Protein AF-A0A3M0J0X5-F1 (afdb_monomer_lite)

Foldseek 3Di:
DPQDPVVVVVCVVVQAQEEEEQDQDDHPPPVVCPSHHYHYNHDDAPDDGDPVSVVVVVVSCVVCVVVVGDYDYDDDNPPPPPDD

Radius of gyration: 13.39 Å; chains: 1; bounding box: 28×38×27 Å

Structure (mmCIF, N/CA/C/O backbone):
data_AF-A0A3M0J0X5-F1
#
_entry.id   AF-A0A3M0J0X5-F1
#
loop_
_atom_site.group_PDB
_atom_site.id
_atom_site.type_symbol
_atom_site.label_atom_id
_atom_site.label_alt_id
_atom_site.label_comp_id
_atom_site.label_asym_id
_atom_site.label_entity_id
_atom_site.label_seq_id
_atom_site.pdbx_PDB_ins_code
_atom_site.Cartn_x
_atom_site.Cartn_y
_atom_site.Cartn_z
_atom_site.occupancy
_atom_site.B_iso_or_equiv
_atom_site.auth_seq_id
_atom_site.auth_comp_id
_atom_site.auth_asym_id
_atom_site.auth_atom_id
_atom_site.pdbx_PDB_model_num
ATOM 1 N N . MET A 1 1 ? 2.290 -10.606 -4.309 1.00 54.06 1 MET A N 1
ATOM 2 C CA . MET A 1 1 ? 0.902 -10.187 -4.624 1.00 54.06 1 MET A CA 1
ATOM 3 C C . MET A 1 1 ? -0.057 -11.153 -3.934 1.00 54.06 1 MET A C 1
ATOM 5 O O . MET A 1 1 ? 0.181 -12.349 -4.076 1.00 54.06 1 MET A O 1
ATOM 9 N N . PRO A 1 2 ? -1.087 -10.702 -3.194 1.00 56.16 2 PRO A N 1
ATOM 10 C CA . PRO A 1 2 ? -2.092 -11.611 -2.644 1.00 56.16 2 PRO A CA 1
ATOM 11 C C . PRO A 1 2 ? -2.848 -12.266 -3.806 1.00 56.16 2 PRO A C 1
ATOM 13 O O . PRO A 1 2 ? -3.490 -11.581 -4.596 1.00 56.16 2 PRO A O 1
ATOM 16 N N . ARG A 1 3 ? -2.688 -13.582 -3.969 1.00 59.66 3 ARG A N 1
ATOM 17 C CA . ARG A 1 3 ? -3.311 -14.354 -5.062 1.00 59.66 3 ARG A CA 1
ATOM 18 C C . ARG A 1 3 ? -4.448 -15.261 -4.597 1.00 59.66 3 ARG A C 1
ATOM 20 O O . ARG A 1 3 ? -5.191 -15.774 -5.424 1.00 59.66 3 ARG A O 1
ATOM 27 N N . GLU A 1 4 ? -4.614 -15.393 -3.285 1.00 61.59 4 GLU A N 1
ATOM 28 C CA . GLU A 1 4 ? -5.556 -16.313 -2.650 1.00 61.59 4 GLU A CA 1
ATOM 29 C C . GLU A 1 4 ? -6.453 -15.565 -1.657 1.00 61.59 4 GLU A C 1
ATOM 31 O O . GLU A 1 4 ? -5.980 -14.625 -1.009 1.00 61.59 4 GLU A O 1
ATOM 36 N N . PRO A 1 5 ? -7.712 -16.002 -1.462 1.00 62.34 5 PRO A N 1
ATOM 37 C CA . PRO A 1 5 ? -8.635 -15.410 -0.489 1.00 62.34 5 PRO A CA 1
ATOM 38 C C . PRO A 1 5 ? -8.078 -15.382 0.941 1.00 62.34 5 PRO A C 1
ATOM 40 O O . PRO A 1 5 ? -8.375 -14.463 1.705 1.00 62.34 5 PRO A O 1
ATOM 43 N N . GLY A 1 6 ? -7.236 -16.360 1.298 1.00 67.12 6 GLY A N 1
ATOM 44 C CA . GLY A 1 6 ? -6.567 -16.427 2.600 1.00 67.12 6 GLY A CA 1
ATOM 45 C C . GLY A 1 6 ? -5.668 -15.220 2.878 1.00 67.12 6 GLY A C 1
ATOM 46 O O . GLY A 1 6 ? -5.654 -14.714 3.997 1.00 67.12 6 GLY A O 1
ATOM 47 N N . HIS A 1 7 ? -5.007 -14.675 1.853 1.00 71.19 7 HIS A N 1
ATOM 48 C CA . HIS A 1 7 ? -4.171 -13.483 2.002 1.00 71.19 7 HIS A CA 1
ATOM 49 C C . HIS A 1 7 ? -4.996 -12.232 2.328 1.00 71.19 7 HIS A C 1
ATOM 51 O O . HIS A 1 7 ? -4.579 -11.411 3.141 1.00 71.19 7 HIS A O 1
ATOM 57 N N . TYR A 1 8 ? -6.189 -12.099 1.742 1.00 67.75 8 TYR A N 1
ATOM 58 C CA . TYR A 1 8 ? -7.103 -10.998 2.053 1.00 67.75 8 TYR A CA 1
ATOM 59 C C . TYR A 1 8 ? 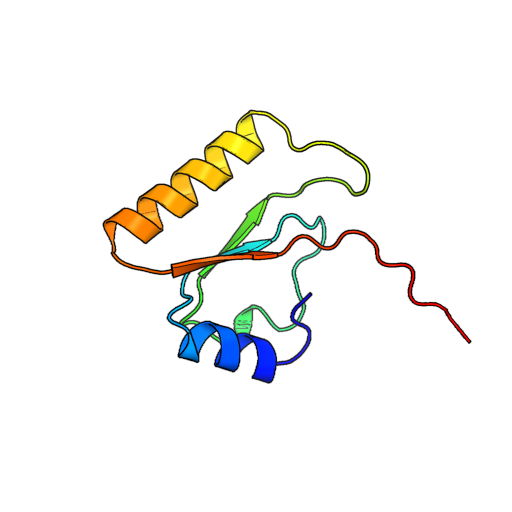-7.701 -11.132 3.458 1.00 67.75 8 TYR A C 1
ATOM 61 O O . TYR A 1 8 ? -7.809 -10.138 4.173 1.00 67.75 8 TYR A O 1
ATOM 69 N N . ARG A 1 9 ? -8.025 -12.357 3.894 1.00 70.88 9 ARG A N 1
ATOM 70 C CA . ARG A 1 9 ? -8.478 -12.613 5.273 1.00 70.88 9 ARG A CA 1
ATOM 71 C C . ARG A 1 9 ? -7.405 -12.273 6.302 1.00 70.88 9 ARG A C 1
ATOM 73 O O . ARG A 1 9 ? -7.713 -11.587 7.266 1.00 70.88 9 ARG A O 1
ATOM 80 N N . TYR A 1 10 ? -6.156 -12.651 6.048 1.00 74.06 10 TYR A N 1
ATOM 81 C CA . TYR A 1 10 ? -5.026 -12.300 6.907 1.00 74.06 10 TYR A CA 1
ATOM 82 C C . TYR A 1 10 ? -4.819 -10.785 7.033 1.00 74.06 10 TYR A C 1
ATOM 84 O O . TYR A 1 10 ? -4.621 -10.259 8.127 1.00 74.06 10 TYR A O 1
ATOM 92 N N . LEU A 1 11 ? -4.893 -10.062 5.909 1.00 71.81 11 LEU A N 1
ATOM 93 C CA . LEU A 1 11 ? -4.823 -8.600 5.905 1.00 71.81 11 LEU A CA 1
ATOM 94 C C . LEU A 1 11 ? -5.959 -8.004 6.748 1.00 71.81 11 LEU A C 1
ATOM 96 O O . LEU A 1 11 ? -5.704 -7.168 7.615 1.00 71.81 11 LEU A O 1
ATOM 100 N N . ARG A 1 1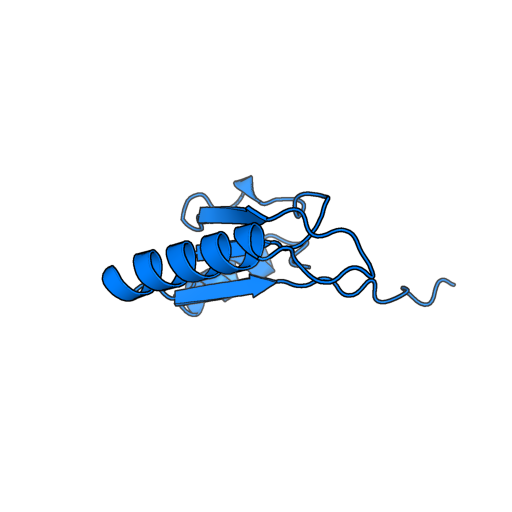2 ? -7.190 -8.497 6.573 1.00 72.06 12 ARG A N 1
ATOM 101 C CA . ARG A 1 12 ? -8.341 -8.082 7.385 1.00 72.06 12 ARG A CA 1
ATOM 102 C C . ARG A 1 12 ? -8.125 -8.353 8.876 1.00 72.06 12 ARG A C 1
ATOM 104 O O . ARG A 1 12 ? -8.432 -7.487 9.688 1.00 72.06 12 ARG A O 1
ATOM 111 N N . GLU A 1 13 ? -7.642 -9.536 9.248 1.00 76.50 13 GLU A N 1
ATOM 112 C CA . GLU A 1 13 ? -7.387 -9.907 10.650 1.00 76.50 13 GLU A CA 1
ATOM 113 C C . GLU A 1 13 ? -6.358 -8.987 11.314 1.00 76.50 13 GLU A C 1
ATOM 115 O O . GLU A 1 13 ? -6.427 -8.741 12.514 1.00 76.50 13 GLU A O 1
ATOM 120 N N . ARG A 1 14 ? -5.458 -8.401 10.521 1.00 73.75 14 ARG A N 1
ATOM 121 C CA . ARG A 1 14 ? -4.509 -7.370 10.960 1.00 73.75 14 ARG A CA 1
ATOM 122 C C . ARG A 1 14 ? -5.072 -5.946 10.944 1.00 73.75 14 ARG A C 1
ATOM 124 O O . ARG A 1 14 ? -4.325 -4.999 11.162 1.00 73.75 14 ARG A O 1
ATOM 131 N N . GLY A 1 15 ? -6.366 -5.785 10.677 1.00 72.81 15 GLY A N 1
ATOM 132 C CA . GLY A 1 15 ? -7.040 -4.488 10.622 1.00 72.81 15 GLY A CA 1
ATOM 133 C C . GLY A 1 15 ? -6.863 -3.739 9.302 1.00 72.81 15 GLY A C 1
ATOM 134 O O . GLY A 1 15 ? -7.279 -2.585 9.204 1.00 72.81 15 GLY A O 1
ATOM 135 N N . VAL A 1 16 ? -6.276 -4.369 8.277 1.00 78.12 16 VAL A N 1
ATOM 136 C CA . VAL A 1 16 ? -6.123 -3.743 6.961 1.00 78.12 16 VAL A CA 1
ATOM 137 C C . VAL A 1 16 ? -7.479 -3.662 6.282 1.00 78.12 16 VAL A C 1
ATOM 139 O O . VAL A 1 16 ? -8.129 -4.680 6.028 1.00 78.12 16 VAL A O 1
ATOM 142 N N . ARG A 1 17 ? -7.877 -2.437 5.950 1.00 79.75 17 ARG A N 1
ATOM 143 C CA . ARG A 1 17 ? -9.096 -2.152 5.184 1.00 79.75 17 ARG A CA 1
ATOM 144 C C . ARG A 1 17 ? -8.814 -1.467 3.861 1.00 79.75 17 ARG A C 1
ATOM 146 O O . ARG A 1 17 ? -9.601 -1.612 2.936 1.00 79.75 17 ARG A O 1
ATOM 153 N N . HIS A 1 18 ? -7.663 -0.818 3.730 1.00 80.56 18 HIS A N 1
ATOM 154 C CA . HIS A 1 18 ? -7.237 -0.182 2.491 1.00 80.56 18 HIS A CA 1
ATOM 155 C C . HIS A 1 18 ? -6.048 -0.944 1.907 1.00 80.56 18 HIS A C 1
ATOM 157 O O . HIS A 1 18 ? -5.006 -1.081 2.548 1.00 80.56 18 HIS A O 1
ATOM 163 N N . LEU A 1 19 ? -6.194 -1.452 0.685 1.00 79.88 19 LEU A N 1
ATOM 164 C CA . LEU A 1 19 ? -5.119 -2.121 -0.042 1.00 79.88 19 LEU A CA 1
ATOM 165 C C . LEU A 1 19 ? -4.738 -1.270 -1.247 1.00 79.88 19 LEU A C 1
ATOM 167 O O . LEU A 1 19 ? -5.558 -1.079 -2.142 1.00 79.88 19 LEU A O 1
ATOM 171 N N . VAL A 1 20 ? -3.500 -0.783 -1.297 1.00 81.25 20 VAL A N 1
ATOM 172 C CA . VAL A 1 20 ? -3.003 -0.025 -2.448 1.00 81.25 20 VAL A CA 1
ATOM 173 C C . VAL A 1 20 ? -2.136 -0.924 -3.320 1.00 81.25 20 VAL A C 1
ATOM 175 O O . VAL A 1 20 ? -1.119 -1.449 -2.872 1.00 81.25 20 VAL A O 1
ATOM 178 N N . SER A 1 21 ? -2.547 -1.112 -4.572 1.00 79.94 21 SER A N 1
ATOM 179 C CA . SER A 1 21 ? -1.816 -1.885 -5.576 1.00 79.94 21 SER A CA 1
ATOM 180 C C . SER A 1 21 ? -1.106 -0.928 -6.518 1.00 79.94 21 SER A C 1
ATOM 182 O O . SER A 1 21 ? -1.777 -0.163 -7.213 1.00 79.94 21 SER A O 1
ATOM 184 N N . LEU A 1 22 ? 0.226 -1.003 -6.565 1.00 74.50 22 LEU A N 1
ATOM 185 C CA . LEU A 1 22 ? 1.042 -0.190 -7.478 1.00 74.50 22 LEU A CA 1
ATOM 186 C C . LEU A 1 22 ? 1.210 -0.821 -8.874 1.00 74.50 22 LEU A C 1
ATOM 188 O O . LEU A 1 22 ? 1.976 -0.344 -9.697 1.00 74.50 22 LEU A O 1
ATOM 192 N N . THR A 1 23 ? 0.516 -1.922 -9.140 1.00 67.06 23 THR A N 1
ATOM 193 C CA . THR A 1 23 ? 0.716 -2.768 -10.319 1.00 67.06 23 THR A CA 1
ATOM 194 C C . THR A 1 23 ? -0.179 -2.363 -11.486 1.00 67.06 23 THR A C 1
ATOM 196 O O . THR A 1 23 ? -1.346 -1.999 -11.297 1.00 67.06 23 THR A O 1
ATOM 199 N N . GLU A 1 24 ? 0.308 -2.521 -12.719 1.00 65.81 24 GLU A N 1
ATOM 200 C CA . GLU A 1 24 ? -0.504 -2.288 -13.925 1.00 65.81 24 GLU A CA 1
ATOM 201 C C . GLU A 1 24 ? -1.755 -3.185 -13.954 1.00 65.81 24 GLU A C 1
ATOM 203 O O . GLU A 1 24 ? -2.875 -2.745 -14.251 1.00 65.81 24 GLU A O 1
ATOM 208 N N . ARG A 1 25 ? -1.593 -4.453 -13.560 1.00 65.56 25 ARG A N 1
ATOM 209 C CA . ARG A 1 25 ? -2.687 -5.432 -13.484 1.00 65.56 25 ARG A CA 1
ATOM 210 C C . ARG A 1 25 ? -3.306 -5.468 -12.093 1.00 65.56 25 ARG A C 1
ATOM 212 O O . ARG A 1 25 ? -2.607 -5.353 -11.091 1.00 65.56 25 ARG A O 1
ATOM 219 N N . ALA A 1 26 ? -4.626 -5.644 -12.027 1.00 61.84 26 ALA A N 1
ATOM 220 C CA . ALA A 1 26 ? -5.311 -5.846 -10.752 1.00 61.84 26 ALA A CA 1
ATOM 221 C C . ALA A 1 26 ? -4.873 -7.176 -10.125 1.00 61.84 26 ALA A C 1
ATOM 223 O O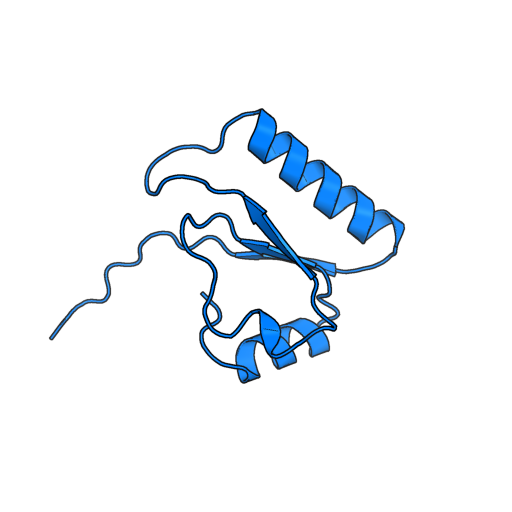 . ALA A 1 26 ? -4.720 -8.156 -10.862 1.00 61.84 26 ALA A O 1
ATOM 224 N N . PRO A 1 27 ? -4.736 -7.257 -8.792 1.00 65.56 27 PRO A N 1
ATOM 225 C CA . PRO A 1 27 ? -4.577 -8.543 -8.146 1.00 65.56 27 PRO A CA 1
ATOM 226 C C . PRO A 1 27 ? -5.819 -9.421 -8.403 1.00 65.56 27 PRO A C 1
ATOM 228 O O . PRO A 1 27 ? -6.959 -8.928 -8.366 1.00 65.56 27 PRO A O 1
ATOM 231 N N . PRO A 1 28 ? -5.622 -10.716 -8.706 1.00 60.81 28 PRO A N 1
ATOM 232 C CA . PRO A 1 28 ? -6.724 -11.654 -8.869 1.00 60.81 28 PRO A CA 1
ATOM 233 C C . PRO A 1 28 ? -7.478 -11.803 -7.539 1.00 60.81 28 PRO A C 1
ATOM 235 O O . PRO A 1 28 ? -6.879 -11.712 -6.473 1.00 60.81 28 PRO A O 1
ATOM 238 N N . HIS A 1 29 ? -8.793 -12.027 -7.598 1.00 58.19 29 HIS A N 1
ATOM 239 C CA . HIS A 1 29 ? -9.674 -12.164 -6.422 1.00 58.19 29 HIS A CA 1
ATOM 240 C C . HIS A 1 29 ? -9.884 -10.898 -5.567 1.00 58.19 29 HIS A C 1
ATOM 242 O O . HIS A 1 29 ? -10.441 -10.994 -4.475 1.00 58.19 29 HIS A O 1
ATOM 248 N N . HIS A 1 30 ? -9.552 -9.703 -6.071 1.00 57.69 30 HIS A N 1
ATOM 249 C CA . HIS A 1 30 ? -9.797 -8.432 -5.369 1.00 57.69 30 HIS A CA 1
ATOM 250 C C . HIS A 1 30 ? -11.264 -8.169 -4.976 1.00 57.69 30 HIS A C 1
ATOM 252 O O . HIS A 1 30 ? -11.514 -7.366 -4.087 1.00 57.69 30 HIS A O 1
ATOM 258 N N . GLY A 1 31 ? -12.231 -8.841 -5.610 1.00 60.12 31 GLY A N 1
ATOM 259 C CA . GLY A 1 31 ? -13.656 -8.757 -5.266 1.00 60.12 31 GLY A CA 1
ATOM 260 C C . GLY A 1 31 ? -14.126 -9.765 -4.210 1.00 60.12 31 GLY A C 1
ATOM 261 O O . GLY A 1 31 ? -15.281 -9.726 -3.804 1.00 60.12 31 GLY A O 1
ATOM 262 N N . CYS A 1 32 ? -13.263 -10.678 -3.755 1.00 63.44 32 CYS A N 1
ATOM 263 C CA . CYS A 1 32 ? -13.646 -11.731 -2.808 1.00 63.44 32 CYS A CA 1
ATOM 264 C C . CYS A 1 32 ? -13.863 -11.195 -1.377 1.00 63.44 32 CYS A C 1
ATOM 266 O O . CYS A 1 32 ? -14.479 -11.859 -0.547 1.00 63.44 32 CYS A O 1
ATOM 268 N N . CYS A 1 33 ? -13.366 -9.994 -1.071 1.00 63.50 33 CYS A N 1
ATOM 269 C CA . CYS A 1 33 ? -13.479 -9.365 0.243 1.00 63.50 33 CYS A CA 1
ATOM 270 C C . CYS A 1 33 ? -13.951 -7.909 0.095 1.00 63.50 33 CYS A C 1
ATOM 272 O O . CYS A 1 33 ? -13.112 -7.013 0.048 1.00 63.50 33 CYS A O 1
ATOM 274 N N . PRO A 1 34 ? -15.273 -7.641 0.077 1.00 69.06 34 PRO A N 1
ATOM 275 C CA . PRO A 1 34 ? -15.811 -6.278 -0.046 1.00 69.06 34 PRO A CA 1
ATOM 276 C C . PRO A 1 34 ? -15.447 -5.373 1.142 1.00 69.06 34 PRO A C 1
ATOM 278 O O . PRO A 1 34 ? -15.602 -4.162 1.075 1.00 69.06 34 PRO A O 1
ATOM 281 N N . GLN A 1 35 ? -14.951 -5.961 2.234 1.00 73.56 35 GLN A N 1
ATOM 282 C CA . GLN A 1 35 ? -14.487 -5.245 3.424 1.00 73.56 35 GLN A CA 1
ATOM 283 C C . GLN A 1 35 ? -13.084 -4.636 3.262 1.00 73.56 35 GLN A C 1
ATOM 285 O O . GLN A 1 35 ? -12.631 -3.957 4.182 1.00 73.56 35 GLN A O 1
ATOM 290 N N . ILE A 1 36 ? -12.391 -4.918 2.150 1.00 75.69 36 ILE A N 1
ATOM 291 C CA . ILE A 1 36 ? -11.099 -4.323 1.805 1.00 75.69 36 ILE A CA 1
ATOM 292 C C . ILE A 1 36 ? -11.275 -3.493 0.536 1.00 75.69 36 ILE A C 1
ATOM 294 O O . ILE A 1 36 ? -11.592 -4.017 -0.532 1.00 75.69 36 ILE A O 1
ATOM 298 N N . GLN A 1 37 ? -11.027 -2.195 0.646 1.00 80.25 37 GLN A N 1
ATOM 299 C CA . GLN A 1 37 ? -11.071 -1.271 -0.471 1.00 80.25 37 GLN A CA 1
ATOM 300 C C . GLN A 1 37 ? -9.743 -1.316 -1.234 1.00 80.25 37 GLN A C 1
ATOM 302 O O .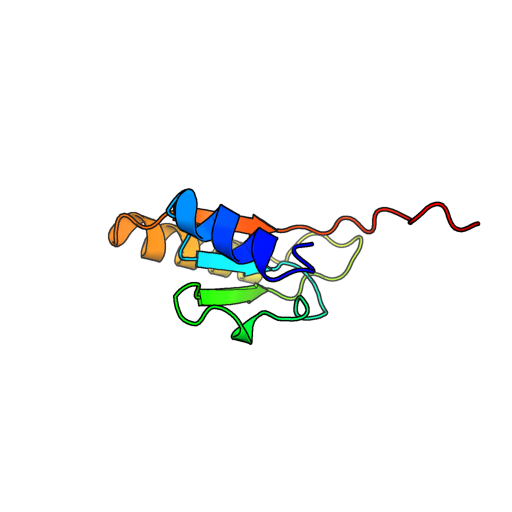 GLN A 1 37 ? -8.686 -0.957 -0.710 1.00 80.25 37 GLN A O 1
ATOM 307 N N . LEU A 1 38 ? -9.797 -1.775 -2.486 1.00 78.81 38 LEU A N 1
ATOM 308 C CA . LEU A 1 38 ? -8.639 -1.810 -3.373 1.00 78.81 38 LEU A CA 1
ATOM 309 C C . LEU A 1 38 ? -8.474 -0.467 -4.097 1.00 78.81 38 LEU A C 1
ATOM 311 O O . LEU A 1 38 ? -9.297 -0.101 -4.935 1.00 78.81 38 LEU A O 1
ATOM 315 N N . HIS A 1 39 ? -7.352 0.202 -3.857 1.00 81.94 39 HIS A N 1
ATOM 316 C CA . HIS A 1 39 ? -6.919 1.393 -4.580 1.00 81.94 39 HIS A CA 1
ATOM 317 C C . HIS A 1 39 ? -5.845 1.012 -5.596 1.00 81.94 39 HIS A C 1
ATOM 319 O O . HIS A 1 39 ? -4.850 0.374 -5.253 1.00 81.94 39 HIS A O 1
ATOM 325 N N . ARG A 1 40 ? -6.039 1.367 -6.867 1.00 78.06 40 ARG A N 1
ATOM 326 C CA . ARG A 1 40 ? -5.114 1.000 -7.950 1.00 78.06 40 ARG A CA 1
ATOM 327 C C . ARG A 1 40 ? -4.355 2.225 -8.431 1.00 78.06 40 ARG A C 1
ATOM 329 O O . ARG A 1 40 ? -4.952 3.116 -9.027 1.00 78.06 40 ARG A O 1
ATOM 336 N N . LEU A 1 41 ? -3.043 2.218 -8.240 1.00 80.75 41 LEU A N 1
ATOM 337 C CA . LEU A 1 41 ? -2.123 3.206 -8.791 1.00 80.75 41 LEU A CA 1
ATOM 338 C C . LEU A 1 41 ? -1.260 2.479 -9.818 1.00 80.75 41 LEU A C 1
ATOM 340 O O . LEU A 1 41 ? -0.491 1.597 -9.470 1.00 80.75 41 LEU A O 1
ATOM 344 N N . ARG A 1 42 ? -1.440 2.768 -11.105 1.00 77.81 42 ARG A N 1
ATOM 345 C CA . ARG A 1 42 ? -0.743 2.028 -12.168 1.00 77.81 42 ARG A CA 1
ATOM 346 C C . ARG A 1 42 ? 0.681 2.549 -12.322 1.00 77.81 42 ARG A C 1
ATOM 348 O O . ARG A 1 42 ? 0.899 3.471 -13.100 1.00 77.81 42 ARG A O 1
ATOM 355 N N . VAL A 1 43 ? 1.628 1.979 -11.591 1.00 77.12 43 VAL A N 1
ATOM 356 C CA . VAL A 1 43 ? 3.054 2.248 -11.794 1.00 77.12 43 VAL A CA 1
ATOM 357 C C . VAL A 1 43 ? 3.577 1.200 -12.771 1.00 77.12 43 VAL A C 1
ATOM 359 O O . VAL A 1 43 ? 3.300 0.012 -12.600 1.00 77.12 43 VAL A O 1
ATOM 362 N N . ALA A 1 44 ? 4.269 1.632 -13.826 1.00 74.00 44 ALA A N 1
ATOM 363 C CA . ALA A 1 44 ? 4.872 0.692 -14.761 1.00 74.00 44 ALA A CA 1
ATOM 364 C C . ALA A 1 44 ? 6.053 -0.012 -14.083 1.00 74.00 44 ALA A C 1
ATOM 366 O O . ALA A 1 44 ? 6.814 0.608 -13.329 1.00 74.00 44 ALA A O 1
ATOM 367 N N . ASP A 1 45 ? 6.208 -1.309 -14.344 1.00 71.06 45 ASP A N 1
ATOM 368 C CA . ASP A 1 45 ? 7.328 -2.068 -13.797 1.00 71.06 45 ASP A CA 1
ATOM 369 C C . ASP A 1 45 ? 8.656 -1.417 -14.214 1.00 71.06 45 ASP A C 1
ATOM 371 O O . ASP A 1 45 ? 8.815 -0.949 -15.341 1.00 71.06 45 ASP A O 1
ATOM 375 N N . PHE A 1 46 ? 9.610 -1.371 -13.281 1.00 71.06 46 PHE A N 1
ATOM 376 C CA . PHE A 1 46 ? 10.923 -0.733 -13.461 1.00 71.06 46 PHE A CA 1
ATOM 377 C C . PHE A 1 46 ? 10.898 0.789 -13.679 1.00 71.06 46 PHE A C 1
ATOM 379 O O . PHE A 1 46 ? 11.907 1.364 -14.086 1.00 71.06 46 PHE A O 1
ATOM 386 N N . THR A 1 47 ? 9.791 1.463 -13.356 1.00 72.69 47 THR A N 1
ATOM 387 C CA . THR A 1 47 ? 9.714 2.931 -13.374 1.00 72.69 47 THR A CA 1
ATOM 388 C C . THR A 1 47 ? 9.406 3.497 -11.988 1.00 72.69 47 THR A C 1
ATOM 390 O O . THR A 1 47 ? 8.688 2.865 -11.207 1.00 72.69 47 THR A O 1
ATOM 393 N N . PRO A 1 48 ? 9.950 4.677 -11.640 1.00 75.94 48 PRO A N 1
ATOM 394 C CA . PRO A 1 48 ? 9.528 5.371 -10.435 1.00 75.94 48 PRO A CA 1
ATOM 395 C C . PRO A 1 48 ? 8.075 5.853 -10.592 1.00 75.94 48 PRO A C 1
ATOM 397 O O . PRO A 1 48 ? 7.671 6.239 -11.692 1.00 75.94 48 PRO A O 1
ATOM 400 N N . PRO A 1 49 ? 7.284 5.872 -9.506 1.00 79.06 49 PRO A N 1
ATOM 401 C CA . PRO A 1 49 ? 5.949 6.450 -9.540 1.00 79.06 49 PRO A CA 1
ATOM 402 C C . PRO A 1 49 ? 6.013 7.947 -9.859 1.00 79.06 49 PRO A C 1
ATOM 404 O O . PRO A 1 49 ? 6.928 8.654 -9.429 1.00 79.06 49 PRO A O 1
ATOM 407 N N . SER A 1 50 ? 5.018 8.445 -10.589 1.00 84.44 50 SER A N 1
ATOM 408 C CA . SER A 1 50 ? 4.899 9.873 -10.869 1.00 84.44 50 SER A CA 1
ATOM 409 C C . SER A 1 50 ? 4.526 10.658 -9.599 1.00 84.44 50 SER A C 1
ATOM 411 O O . SER A 1 50 ? 3.908 10.104 -8.682 1.00 84.44 50 SER A O 1
ATOM 413 N N . PRO A 1 51 ? 4.831 11.967 -9.528 1.00 85.75 51 PRO A N 1
ATOM 414 C CA . PRO A 1 51 ? 4.437 12.803 -8.392 1.00 85.75 51 PRO A CA 1
ATOM 415 C C . PRO A 1 51 ? 2.931 12.752 -8.090 1.00 85.75 51 PRO A C 1
ATOM 417 O O . PRO A 1 51 ? 2.530 12.757 -6.929 1.00 85.75 51 PRO A O 1
ATOM 420 N N . GLU A 1 52 ? 2.093 12.638 -9.121 1.00 84.31 52 GLU A N 1
ATOM 421 C CA . GLU A 1 52 ? 0.636 12.499 -8.987 1.00 84.31 52 GLU A C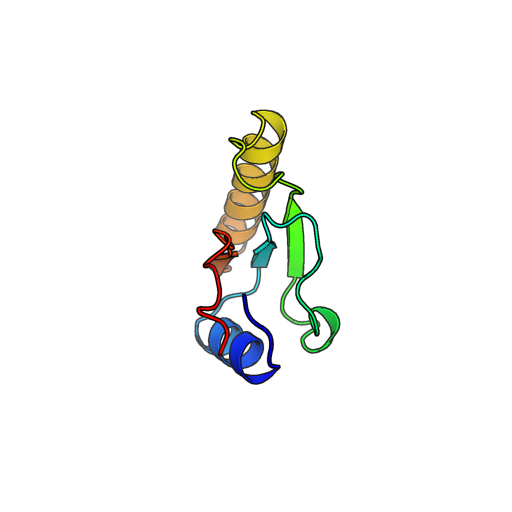A 1
ATOM 422 C C . GLU A 1 52 ? 0.230 11.168 -8.336 1.00 84.31 52 GLU A C 1
ATOM 424 O O . GLU A 1 52 ? -0.702 11.114 -7.527 1.00 84.31 52 GLU A O 1
ATOM 429 N N . GLN A 1 53 ? 0.943 10.084 -8.649 1.00 82.19 53 GLN A N 1
ATOM 430 C CA . GLN A 1 53 ? 0.718 8.771 -8.041 1.00 82.19 53 GLN A CA 1
ATOM 431 C C . GLN A 1 53 ? 1.134 8.764 -6.574 1.00 82.19 53 GLN A C 1
ATOM 433 O O . GLN A 1 53 ? 0.419 8.207 -5.741 1.00 82.19 53 GLN A O 1
ATOM 438 N N . ILE A 1 54 ? 2.247 9.425 -6.251 1.00 85.00 54 ILE A N 1
ATOM 439 C CA . ILE A 1 54 ? 2.708 9.598 -4.870 1.00 85.00 54 ILE A CA 1
ATOM 440 C C . ILE A 1 54 ? 1.676 10.403 -4.074 1.00 85.00 54 ILE A C 1
ATOM 442 O O . ILE A 1 54 ? 1.255 9.961 -3.008 1.00 85.00 54 ILE A O 1
ATOM 446 N N . GLN A 1 55 ? 1.198 11.532 -4.608 1.00 87.56 55 GLN A N 1
ATOM 447 C CA . GLN A 1 55 ? 0.143 12.321 -3.960 1.00 87.56 55 GLN A CA 1
ATOM 448 C C . GLN A 1 55 ? -1.145 11.514 -3.770 1.00 87.56 55 GLN A C 1
ATOM 450 O O . GLN A 1 55 ? -1.760 11.563 -2.707 1.00 87.56 55 GLN A O 1
ATOM 455 N N . SER A 1 56 ? -1.532 10.719 -4.769 1.00 86.00 56 SER A N 1
ATOM 456 C CA . SER A 1 56 ? -2.702 9.844 -4.665 1.00 86.00 56 SER A CA 1
ATOM 457 C C . SER A 1 56 ? -2.537 8.799 -3.559 1.00 86.00 56 SER A C 1
ATOM 459 O O . SER A 1 56 ? -3.474 8.583 -2.793 1.00 86.00 56 SER A O 1
ATOM 461 N N . PHE A 1 57 ? -1.355 8.183 -3.440 1.00 85.25 57 PHE A N 1
ATOM 462 C CA . PHE A 1 57 ? -1.033 7.253 -2.356 1.00 85.25 57 PHE A CA 1
ATOM 463 C C . PHE A 1 57 ? -1.123 7.929 -0.985 1.00 85.25 57 PHE A C 1
ATOM 465 O O . PHE A 1 57 ? -1.796 7.407 -0.098 1.00 85.25 57 PHE A O 1
ATOM 472 N N . LEU A 1 58 ? -0.498 9.101 -0.830 1.00 86.31 58 LEU A N 1
ATOM 473 C CA . LEU A 1 58 ? -0.522 9.866 0.418 1.00 86.31 58 LEU A CA 1
ATOM 474 C C . LEU A 1 58 ? -1.954 10.202 0.837 1.00 86.31 58 LEU A C 1
ATOM 476 O O . LEU A 1 58 ? -2.322 9.937 1.975 1.00 86.31 58 LEU A O 1
ATOM 480 N N . ARG A 1 59 ? -2.794 10.656 -0.100 1.00 86.88 59 ARG A N 1
ATOM 481 C CA . ARG A 1 59 ? -4.208 10.956 0.167 1.00 86.88 59 ARG A CA 1
ATOM 482 C C . ARG A 1 59 ? -4.987 9.736 0.663 1.00 86.88 59 ARG A C 1
ATOM 484 O O . ARG A 1 59 ? -5.807 9.865 1.564 1.00 86.88 59 ARG A O 1
ATOM 491 N N . ILE A 1 60 ? -4.736 8.554 0.094 1.00 84.56 60 ILE A N 1
ATOM 492 C CA . ILE A 1 60 ? -5.389 7.308 0.531 1.00 84.56 60 ILE A CA 1
ATOM 493 C C . ILE A 1 60 ? -4.956 6.942 1.952 1.00 84.56 60 ILE A C 1
ATOM 495 O O . ILE A 1 60 ? -5.793 6.562 2.768 1.00 84.56 60 ILE A O 1
ATOM 499 N N . VAL A 1 61 ? -3.658 7.056 2.248 1.00 83.12 61 VAL A N 1
ATOM 500 C CA . VAL A 1 61 ? -3.115 6.772 3.582 1.00 83.12 61 VAL A CA 1
ATOM 501 C C . VAL A 1 61 ? -3.656 7.763 4.608 1.00 83.12 61 VAL A C 1
ATOM 503 O O . VAL A 1 61 ? -4.047 7.351 5.695 1.00 83.12 61 VAL A O 1
ATOM 506 N N . GLU A 1 62 ? -3.721 9.049 4.270 1.00 85.44 62 GLU A N 1
ATOM 507 C CA . GLU A 1 62 ? -4.306 10.080 5.128 1.00 85.44 62 GLU A CA 1
ATOM 508 C C . GLU A 1 62 ? -5.796 9.837 5.379 1.00 85.44 62 GLU A C 1
ATOM 510 O O . GLU A 1 62 ? -6.235 9.918 6.524 1.00 85.44 62 GLU A O 1
ATOM 515 N N . GLU A 1 63 ? -6.569 9.477 4.349 1.00 84.00 63 GLU A N 1
ATOM 516 C CA . GLU A 1 63 ? -7.993 9.160 4.502 1.00 84.00 63 GLU A CA 1
ATOM 517 C C . GLU A 1 63 ? -8.206 7.936 5.404 1.00 84.00 63 GLU A C 1
ATOM 519 O O . GLU A 1 63 ? -9.069 7.961 6.283 1.00 84.00 63 GLU A O 1
ATOM 524 N N . ALA A 1 64 ? -7.401 6.886 5.229 1.00 79.62 64 ALA A N 1
ATOM 525 C CA . ALA A 1 64 ? -7.459 5.695 6.067 1.00 79.62 64 ALA A CA 1
ATOM 526 C C . ALA A 1 64 ? -7.039 5.999 7.515 1.00 79.62 64 ALA A C 1
ATOM 528 O O . ALA A 1 64 ? -7.752 5.639 8.451 1.00 79.62 64 ALA A O 1
ATOM 529 N N . ASN A 1 65 ? -5.944 6.740 7.711 1.00 79.06 65 ASN A N 1
ATOM 530 C CA . ASN A 1 65 ? -5.486 7.161 9.036 1.00 79.06 65 ASN A CA 1
ATOM 531 C C . ASN A 1 65 ? -6.522 8.044 9.743 1.00 79.06 65 ASN A C 1
ATOM 533 O O . ASN A 1 65 ? -6.767 7.853 10.933 1.00 79.06 65 ASN A O 1
ATOM 537 N N . GLY A 1 66 ? -7.179 8.959 9.022 1.00 80.31 66 GLY A N 1
ATOM 538 C CA . GLY A 1 66 ? -8.256 9.797 9.557 1.00 80.31 66 GLY A CA 1
ATOM 539 C C . GLY A 1 66 ? -9.483 9.001 10.017 1.00 80.31 66 GLY A C 1
ATOM 540 O O . GLY A 1 66 ? -10.227 9.462 10.879 1.00 80.31 66 GLY A O 1
ATOM 541 N N . ARG A 1 67 ? -9.671 7.787 9.487 1.00 79.62 67 ARG A N 1
ATOM 542 C CA . ARG A 1 67 ? -10.718 6.836 9.899 1.00 79.62 67 ARG A CA 1
ATOM 543 C C . ARG A 1 67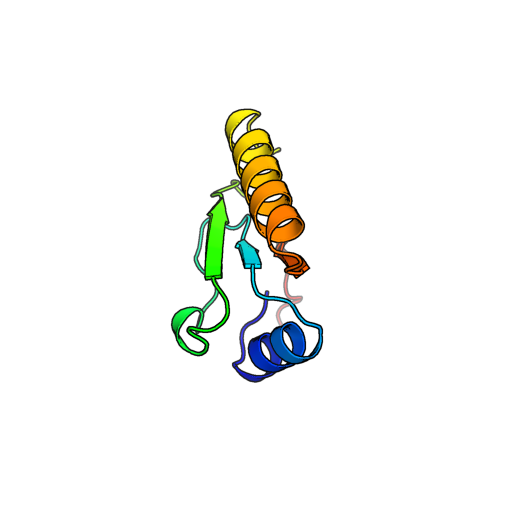 ? -10.238 5.808 10.931 1.00 79.62 67 ARG A C 1
ATOM 545 O O . ARG A 1 67 ? -11.043 5.010 11.403 1.00 79.62 67 ARG A O 1
ATOM 552 N N . GLY A 1 68 ? -8.953 5.820 11.296 1.00 75.75 68 GLY A N 1
ATOM 553 C CA . GLY A 1 68 ? -8.341 4.807 12.163 1.00 75.75 68 GLY A CA 1
ATOM 554 C C . GLY A 1 68 ? -8.174 3.438 11.490 1.00 75.75 68 GLY A C 1
ATOM 555 O O . GLY A 1 68 ? -8.117 2.414 12.171 1.00 75.75 68 GLY A O 1
ATOM 556 N N . GLU A 1 69 ? -8.128 3.398 10.159 1.00 79.19 69 GLU A N 1
ATOM 557 C CA . GLU A 1 69 ? -8.032 2.180 9.359 1.00 79.19 69 GLU A CA 1
ATOM 558 C C . GLU A 1 69 ? -6.595 1.928 8.880 1.00 79.19 69 GLU A C 1
ATOM 560 O O . GLU A 1 69 ? -5.879 2.848 8.484 1.00 79.19 69 GLU A O 1
ATOM 565 N N . VAL A 1 70 ? -6.158 0.662 8.872 1.00 73.19 70 VAL A N 1
ATOM 566 C CA . VAL A 1 70 ? -4.799 0.312 8.434 1.00 73.19 70 VAL A CA 1
ATOM 567 C C . VAL A 1 70 ? -4.745 0.208 6.907 1.00 73.19 70 VAL A C 1
ATOM 569 O O . VAL A 1 70 ? -5.559 -0.483 6.280 1.00 73.19 70 VAL A O 1
ATOM 572 N N . THR A 1 71 ? -3.740 0.859 6.311 1.00 69.44 71 THR A N 1
ATOM 573 C CA . THR A 1 71 ? -3.429 0.769 4.877 1.00 69.44 71 THR A CA 1
ATOM 574 C C . THR A 1 71 ? -2.243 -0.157 4.635 1.00 69.44 71 THR A C 1
ATOM 576 O O . THR A 1 71 ? -1.199 -0.010 5.266 1.00 69.44 71 THR A O 1
ATOM 579 N N . ALA A 1 72 ? -2.372 -1.084 3.687 1.00 71.00 72 ALA A N 1
ATOM 580 C CA . ALA A 1 72 ? -1.265 -1.904 3.204 1.00 71.00 72 ALA A CA 1
ATOM 581 C C . ALA A 1 72 ? -0.929 -1.547 1.751 1.00 71.00 72 ALA A C 1
ATOM 583 O O . ALA A 1 72 ? -1.795 -1.579 0.876 1.00 71.00 72 ALA A O 1
ATOM 584 N N . GLY A 1 73 ? 0.341 -1.242 1.482 1.00 63.00 73 GLY A N 1
ATOM 585 C CA . GLY A 1 73 ? 0.867 -1.113 0.124 1.00 63.00 73 GLY A CA 1
ATOM 586 C C . GLY A 1 73 ? 1.409 -2.453 -0.368 1.00 63.00 73 GLY A C 1
ATOM 587 O O . GLY A 1 73 ? 2.234 -3.071 0.302 1.00 63.00 73 GLY A O 1
ATOM 588 N N . VAL A 1 74 ? 0.966 -2.910 -1.539 1.00 62.38 74 VAL A N 1
ATOM 589 C CA . VAL A 1 74 ? 1.557 -4.065 -2.225 1.00 62.38 74 VAL A CA 1
ATOM 590 C C . VAL A 1 74 ? 2.259 -3.576 -3.481 1.00 62.38 74 VAL A C 1
ATOM 592 O O . VAL A 1 74 ? 1.630 -3.151 -4.452 1.00 62.38 74 VAL A O 1
ATOM 595 N N . VAL A 1 75 ? 3.583 -3.695 -3.458 1.00 55.91 75 VAL A N 1
ATOM 596 C CA . VAL A 1 75 ? 4.446 -3.545 -4.625 1.00 55.91 75 VAL A CA 1
ATOM 597 C C . VAL A 1 75 ? 4.822 -4.947 -5.072 1.00 55.91 75 VAL A C 1
ATOM 599 O O . VAL A 1 75 ? 5.408 -5.709 -4.303 1.00 55.91 75 VAL A O 1
ATOM 602 N N . THR A 1 76 ? 4.463 -5.329 -6.294 1.00 47.94 76 THR A N 1
ATOM 603 C CA . THR A 1 76 ? 5.201 -6.408 -6.943 1.00 47.94 76 THR A CA 1
ATOM 604 C C . THR A 1 76 ? 6.389 -5.745 -7.602 1.00 47.94 76 THR A C 1
ATOM 606 O O . THR A 1 76 ? 6.259 -5.199 -8.688 1.00 47.94 76 THR A O 1
ATOM 609 N N . THR A 1 77 ? 7.558 -5.791 -6.971 1.00 42.22 77 THR A N 1
ATOM 610 C CA . THR A 1 77 ? 8.737 -5.937 -7.817 1.00 42.22 77 THR A CA 1
ATOM 611 C C . THR A 1 77 ? 8.490 -7.228 -8.587 1.00 42.22 77 THR A C 1
ATOM 613 O O . THR A 1 77 ? 8.005 -8.204 -8.001 1.00 42.22 77 THR A O 1
ATOM 616 N N . GLY A 1 78 ? 8.675 -7.220 -9.905 1.00 43.16 78 GLY A N 1
ATOM 617 C CA . GLY A 1 78 ? 8.677 -8.438 -10.702 1.00 43.16 78 GLY A CA 1
ATOM 618 C C . GLY A 1 78 ? 9.761 -9.369 -10.169 1.00 43.16 78 GLY A C 1
ATOM 619 O O . GLY A 1 78 ? 10.872 -9.398 -10.682 1.00 43.16 78 GLY A O 1
ATOM 620 N N . GLY A 1 79 ? 9.462 -10.095 -9.093 1.00 37.94 79 GLY A N 1
ATOM 621 C CA . GLY A 1 79 ? 10.205 -11.258 -8.680 1.00 37.94 79 GLY A CA 1
ATOM 622 C C . GLY A 1 79 ? 10.029 -12.228 -9.821 1.00 37.94 79 GLY A C 1
ATOM 623 O O . GLY A 1 79 ? 8.949 -12.799 -9.985 1.00 37.94 79 GLY A O 1
ATOM 624 N N . VAL A 1 80 ? 11.064 -12.324 -10.651 1.00 38.88 80 VAL A N 1
ATOM 625 C CA . VAL A 1 80 ? 11.249 -13.437 -11.562 1.00 38.88 80 VAL A CA 1
ATOM 626 C C . VAL A 1 80 ? 10.926 -14.692 -10.755 1.00 38.88 80 VAL A C 1
ATOM 628 O O . VAL A 1 80 ? 11.567 -14.998 -9.752 1.00 38.88 80 VAL A O 1
ATOM 631 N N . THR A 1 81 ? 9.836 -15.367 -11.097 1.00 39.31 81 THR A N 1
ATOM 632 C CA . THR A 1 81 ? 9.681 -16.758 -10.694 1.00 39.31 81 THR A CA 1
ATOM 633 C C . THR A 1 81 ? 10.863 -17.481 -11.330 1.00 39.31 81 THR A C 1
ATOM 635 O O . THR A 1 81 ? 10.958 -17.412 -12.559 1.00 39.31 81 THR A O 1
ATOM 638 N N . PRO A 1 82 ? 11.772 -18.127 -10.574 1.00 37.59 82 PRO A N 1
ATOM 639 C CA . PRO A 1 82 ? 12.676 -19.081 -11.190 1.00 37.59 82 PRO A CA 1
ATOM 640 C C . PRO A 1 82 ? 11.771 -20.183 -11.740 1.00 37.59 82 PRO A C 1
ATOM 642 O O . PRO A 1 82 ? 11.152 -20.938 -10.992 1.00 37.59 82 PRO A O 1
ATOM 645 N N . GLY A 1 83 ? 11.546 -20.142 -13.049 1.00 46.50 83 GLY A N 1
ATOM 646 C CA . GLY A 1 83 ? 10.839 -21.192 -13.749 1.00 46.50 83 GLY A CA 1
ATOM 647 C C . GLY A 1 83 ? 11.749 -22.407 -13.829 1.00 46.50 83 GLY A C 1
ATOM 648 O O . GLY A 1 83 ? 12.897 -22.240 -14.222 1.00 46.50 83 GLY A O 1
ATOM 649 N N . GLY A 1 84 ? 11.183 -23.561 -13.465 1.00 35.03 84 GLY A N 1
ATOM 650 C CA . GLY A 1 84 ? 11.480 -24.887 -14.025 1.00 35.03 84 GLY A CA 1
ATOM 651 C C . GLY A 1 84 ? 12.898 -25.399 -13.880 1.00 35.03 84 GLY A C 1
ATOM 652 O O . GLY A 1 84 ? 13.729 -25.026 -14.730 1.00 35.03 84 GLY A O 1
#

Secondary structure (DSSP, 8-state):
---SHHHHHHHHHTTEEEEEE-SSSPPTTTTS-TTSEEEE--PPTTSPPPHHHHHHHHHHHHHHHHTTPEEEEE----------

Organism: NCBI:txid333673

Sequence (84 aa):
MPREPGHYRYLRERGVRHLVSLTERAPPHHGCCPQIQLHRLRVADFTPPSPEQIQSFLRIVEEANGRGEVTAGVVTTGGVTPGG

pLDDT: mean 70.24, std 13.2, range [35.03, 87.56]

InterPro domains:
  IPR029021 Protein-tyrosine phosphatase-like [G3DSA:3.90.190.10] (1-80)
  IPR029021 Protein-tyrosine phosphatase-like [SSF52799] (8-70)
  IPR050561 Protein Tyrosine Phosphatase [PTHR23339] (3-70)